Protein AF-A0A158D0S0-F1 (afdb_monomer_lite)

Structure (mmCIF, N/CA/C/O backbone):
data_AF-A0A158D0S0-F1
#
_entry.id   AF-A0A158D0S0-F1
#
loop_
_atom_site.group_PDB
_atom_site.id
_atom_site.type_symbol
_atom_site.label_atom_id
_atom_site.label_alt_id
_atom_site.label_comp_id
_atom_site.label_asym_id
_atom_site.label_entity_id
_atom_site.label_seq_id
_atom_site.pdbx_PDB_ins_code
_atom_site.Cartn_x
_atom_site.Cartn_y
_atom_site.Cartn_z
_atom_site.occupancy
_atom_site.B_iso_or_equiv
_atom_site.auth_seq_id
_atom_site.auth_comp_id
_atom_site.auth_asym_id
_atom_site.auth_atom_id
_atom_site.pdbx_PDB_model_num
ATOM 1 N N . MET A 1 1 ? -4.557 -12.660 -4.721 1.00 60.31 1 MET A N 1
ATOM 2 C CA . MET A 1 1 ? -3.901 -12.629 -3.397 1.00 60.31 1 MET A CA 1
ATOM 3 C C . MET A 1 1 ? -3.258 -11.270 -3.211 1.00 60.31 1 MET A C 1
ATOM 5 O O . MET A 1 1 ? -2.293 -10.945 -3.904 1.00 60.31 1 MET A O 1
ATOM 9 N N . TYR A 1 2 ? -3.853 -10.470 -2.338 1.00 68.00 2 TYR A N 1
ATOM 10 C CA . TYR A 1 2 ? -3.499 -9.080 -2.079 1.00 68.00 2 TYR A CA 1
ATOM 11 C C . TYR A 1 2 ? -3.252 -8.916 -0.577 1.00 68.00 2 TYR A C 1
ATOM 13 O O . TYR A 1 2 ? -3.937 -9.558 0.217 1.00 68.00 2 TYR A O 1
ATOM 21 N N . ARG A 1 3 ? -2.284 -8.088 -0.171 1.00 74.19 3 ARG A N 1
A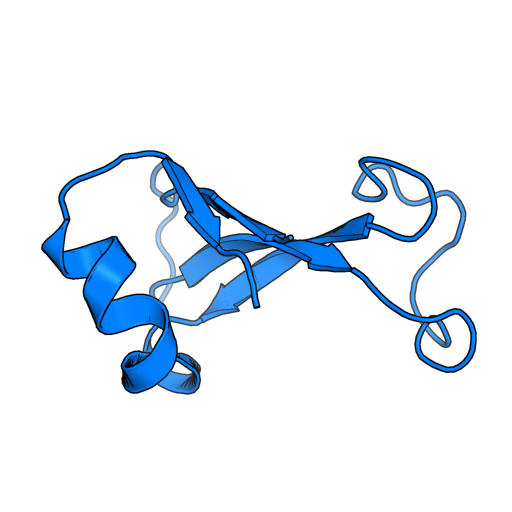TOM 22 C CA . ARG A 1 3 ? -1.987 -7.838 1.253 1.00 74.19 3 ARG A CA 1
ATOM 23 C C . ARG A 1 3 ? -2.477 -6.451 1.635 1.00 74.19 3 ARG A C 1
ATOM 25 O O . ARG A 1 3 ? -2.130 -5.487 0.968 1.00 74.19 3 ARG A O 1
ATOM 32 N N . LEU A 1 4 ? -3.266 -6.352 2.695 1.00 80.31 4 LEU A N 1
ATOM 33 C CA . LEU A 1 4 ? -3.696 -5.101 3.313 1.00 80.31 4 LEU A CA 1
ATOM 34 C C . LEU A 1 4 ? -2.824 -4.841 4.542 1.00 80.31 4 LEU A C 1
ATOM 36 O O . LEU A 1 4 ? -2.541 -5.773 5.288 1.00 80.31 4 LEU A O 1
ATOM 40 N N . ALA A 1 5 ? -2.440 -3.591 4.776 1.00 79.38 5 ALA A N 1
ATOM 41 C CA . ALA A 1 5 ? -1.699 -3.148 5.949 1.00 79.38 5 ALA A CA 1
ATOM 42 C C . ALA A 1 5 ? -2.273 -1.827 6.479 1.00 79.38 5 ALA A C 1
ATOM 44 O O . ALA A 1 5 ? -2.602 -0.908 5.718 1.00 79.38 5 ALA A O 1
ATOM 45 N N . ARG A 1 6 ? -2.411 -1.719 7.804 1.00 72.56 6 ARG A N 1
ATOM 46 C CA . ARG A 1 6 ? -2.929 -0.509 8.453 1.00 72.56 6 ARG A CA 1
ATOM 47 C C . ARG A 1 6 ? -1.995 0.684 8.216 1.00 72.56 6 ARG A C 1
ATOM 49 O O . ARG A 1 6 ? -0.775 0.520 8.195 1.00 72.56 6 ARG A O 1
ATOM 56 N N . PRO A 1 7 ? -2.541 1.903 8.079 1.00 66.88 7 PRO A N 1
ATOM 57 C CA . PRO A 1 7 ? -1.717 3.100 8.024 1.00 66.88 7 PRO A CA 1
ATOM 58 C C . PRO A 1 7 ? -1.000 3.289 9.367 1.00 66.88 7 PRO A C 1
ATOM 60 O O . PRO A 1 7 ? -1.632 3.288 10.421 1.00 66.88 7 PRO A O 1
ATOM 63 N N . THR A 1 8 ? 0.308 3.528 9.348 1.00 61.19 8 THR A N 1
ATOM 64 C CA . THR A 1 8 ? 1.130 3.762 10.555 1.00 61.19 8 THR A CA 1
ATOM 65 C C . THR A 1 8 ? 0.949 5.175 11.145 1.00 61.19 8 THR A C 1
ATOM 67 O O . THR A 1 8 ? 1.820 5.681 11.834 1.00 61.19 8 THR A O 1
ATOM 70 N N . VAL A 1 9 ? -0.209 5.804 10.909 1.00 56.81 9 VAL A N 1
ATOM 71 C CA . VAL A 1 9 ? -0.539 7.217 11.175 1.00 56.81 9 VAL A CA 1
ATOM 72 C C . VAL A 1 9 ? 0.197 8.195 10.254 1.00 56.81 9 VAL A C 1
ATOM 74 O O . VAL A 1 9 ? 1.401 8.400 10.337 1.00 56.81 9 VAL A O 1
ATOM 77 N N . GLN A 1 10 ? -0.567 8.887 9.412 1.00 48.34 10 GLN A N 1
ATOM 78 C CA . GLN A 1 10 ? -0.197 10.203 8.904 1.00 48.34 10 GLN A CA 1
ATOM 79 C C . GLN A 1 10 ? -1.486 10.991 8.755 1.00 48.34 10 GLN A C 1
ATOM 81 O O . GLN A 1 10 ? -2.442 10.489 8.182 1.00 48.34 10 GLN A O 1
ATOM 86 N N . ASN A 1 11 ? -1.518 12.180 9.339 1.00 55.75 11 ASN A N 1
ATOM 87 C CA . ASN A 1 11 ? -2.598 13.154 9.307 1.00 55.75 11 ASN A CA 1
ATOM 88 C C . ASN A 1 11 ? -3.186 13.307 7.885 1.00 55.75 11 ASN A C 1
ATOM 90 O O . ASN A 1 11 ? -2.702 14.103 7.085 1.00 55.75 11 ASN A O 1
ATOM 94 N N . THR A 1 12 ? -4.190 12.499 7.548 1.00 55.88 12 THR A N 1
ATOM 95 C CA . THR A 1 12 ? -4.821 12.458 6.229 1.00 55.88 12 THR A CA 1
ATOM 96 C C . THR A 1 12 ? -6.296 12.758 6.405 1.00 55.88 12 THR A C 1
ATOM 98 O O . THR A 1 12 ? -6.997 12.076 7.147 1.00 55.88 12 THR A O 1
ATOM 101 N N . THR A 1 13 ? -6.781 13.776 5.695 1.00 68.75 13 THR A N 1
ATOM 102 C CA . THR A 1 13 ? -8.198 14.167 5.657 1.00 68.75 13 THR A CA 1
ATOM 103 C C . THR A 1 13 ? -9.112 13.002 5.255 1.00 68.75 13 THR A C 1
ATOM 105 O O . THR A 1 13 ? -10.305 13.031 5.542 1.00 68.75 13 THR A O 1
ATOM 108 N N . ARG A 1 14 ? -8.560 11.957 4.618 1.00 78.25 14 ARG A N 1
ATOM 109 C CA . ARG A 1 14 ? -9.256 10.704 4.307 1.00 78.25 14 ARG A CA 1
ATOM 110 C C . ARG A 1 14 ? -8.470 9.496 4.813 1.00 78.25 14 ARG A C 1
ATOM 112 O O . ARG A 1 14 ? -7.326 9.320 4.391 1.00 78.25 14 ARG A O 1
ATOM 119 N N . PRO A 1 15 ? -9.047 8.634 5.660 1.00 78.25 15 PRO A N 1
ATOM 120 C CA . PRO A 1 15 ? -8.347 7.449 6.129 1.00 78.25 15 PRO A CA 1
ATOM 121 C C . PRO A 1 15 ? -8.086 6.479 4.964 1.00 78.25 15 PRO A C 1
ATOM 123 O O . PRO A 1 15 ? -8.950 6.267 4.111 1.00 78.25 15 PRO A O 1
ATOM 126 N N . PHE A 1 16 ? -6.885 5.901 4.914 1.00 83.19 16 PHE A N 1
ATOM 127 C CA . PHE A 1 16 ? -6.463 4.943 3.887 1.00 83.19 16 PHE A CA 1
ATOM 128 C C . PHE A 1 16 ? -5.715 3.768 4.516 1.00 83.19 16 PHE A C 1
ATOM 130 O O . PHE A 1 16 ? -5.197 3.889 5.620 1.00 83.19 16 PHE A O 1
ATOM 137 N N . VAL A 1 17 ? -5.627 2.652 3.803 1.00 82.44 17 VAL A N 1
ATOM 138 C CA . VAL A 1 17 ? -4.794 1.490 4.141 1.00 82.44 17 VAL A CA 1
ATOM 139 C C . VAL A 1 17 ? -3.777 1.266 3.023 1.00 82.44 17 VAL A C 1
ATOM 141 O O . VAL A 1 17 ? -4.046 1.591 1.864 1.00 82.44 17 VAL A O 1
ATOM 144 N N . TRP A 1 18 ? -2.594 0.759 3.358 1.00 84.88 18 TRP A N 1
ATOM 145 C CA . TRP A 1 18 ? -1.624 0.336 2.350 1.00 84.88 18 TRP A CA 1
ATOM 146 C C . TRP A 1 18 ? -2.027 -1.030 1.820 1.00 84.88 18 TRP A C 1
ATOM 148 O O . TRP A 1 18 ? -2.391 -1.907 2.599 1.00 84.88 18 TRP A O 1
ATOM 158 N N . VAL A 1 19 ? -1.993 -1.204 0.505 1.00 84.62 19 VAL A N 1
ATOM 159 C CA . VAL A 1 19 ? -2.394 -2.449 -0.142 1.00 84.62 19 VAL A CA 1
ATOM 160 C C . VAL A 1 19 ? -1.368 -2.857 -1.184 1.00 84.62 19 VAL A C 1
ATOM 162 O O . VAL A 1 19 ? -0.947 -2.043 -2.001 1.00 84.62 19 VAL A O 1
ATOM 165 N N . ASP A 1 20 ? -0.993 -4.127 -1.178 1.00 88.62 20 ASP A N 1
ATOM 166 C CA . ASP A 1 20 ? -0.192 -4.743 -2.225 1.00 88.62 20 ASP A CA 1
ATOM 167 C C . ASP A 1 20 ? -1.165 -5.299 -3.274 1.00 88.62 20 ASP A C 1
ATOM 169 O O . ASP A 1 20 ? -1.729 -6.388 -3.124 1.00 88.62 20 ASP A O 1
ATOM 173 N N . ALA A 1 21 ? -1.409 -4.499 -4.315 1.00 84.31 21 ALA A N 1
ATOM 174 C CA . ALA A 1 21 ? -2.375 -4.769 -5.371 1.00 84.31 21 ALA A CA 1
ATOM 175 C C . ALA A 1 21 ? -1.696 -5.412 -6.588 1.00 84.31 21 ALA A C 1
ATOM 177 O O . ALA A 1 21 ? -0.741 -4.864 -7.129 1.00 84.31 21 ALA A O 1
ATOM 178 N N . TRP A 1 22 ? -2.194 -6.553 -7.064 1.00 86.62 22 TRP A N 1
ATOM 179 C CA . TRP A 1 22 ? -1.811 -7.072 -8.378 1.00 86.62 22 TRP A CA 1
ATOM 180 C C . TRP A 1 22 ? -2.403 -6.209 -9.496 1.00 86.62 22 TRP A C 1
ATO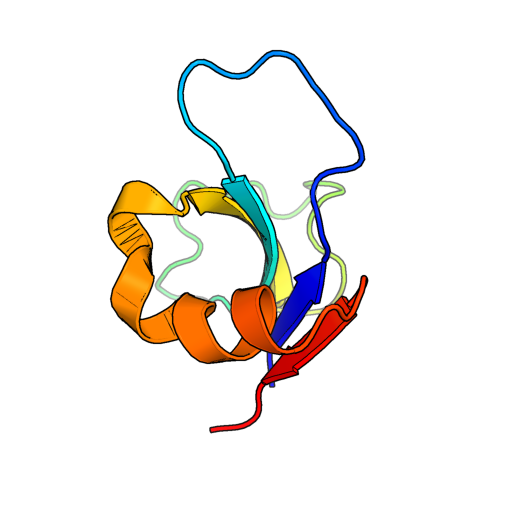M 182 O O . TRP A 1 22 ? -3.620 -6.035 -9.565 1.00 86.62 22 TRP A O 1
ATOM 192 N N . ILE A 1 23 ? -1.533 -5.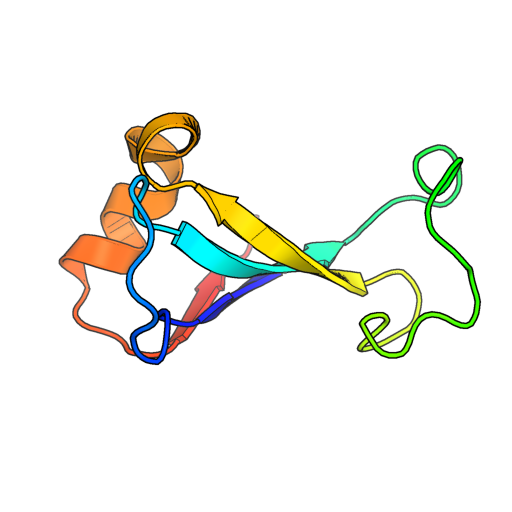694 -10.365 1.00 84.50 23 ILE A N 1
ATOM 193 C CA . ILE A 1 23 ? -1.872 -4.841 -11.502 1.00 84.50 23 ILE A CA 1
ATOM 194 C C . ILE A 1 23 ? -1.485 -5.564 -12.809 1.00 84.50 23 ILE A C 1
ATOM 196 O O . ILE A 1 23 ? -0.287 -5.797 -13.058 1.00 84.50 23 ILE A O 1
ATOM 200 N N . PRO A 1 24 ? -2.464 -5.907 -13.670 1.00 86.19 24 PRO A N 1
ATOM 201 C CA . PRO A 1 24 ? -2.192 -6.512 -14.972 1.00 86.19 24 PRO A CA 1
ATOM 202 C C . PRO A 1 24 ? -1.418 -5.549 -15.871 1.00 86.19 24 PRO A C 1
ATOM 204 O O . PRO A 1 24 ? -1.592 -4.338 -15.767 1.00 86.19 24 PRO A O 1
ATOM 207 N N . GLU A 1 25 ? -0.596 -6.085 -16.775 1.00 86.62 25 GLU A N 1
ATOM 208 C CA . GLU A 1 25 ? 0.300 -5.316 -17.659 1.00 86.62 25 GLU A CA 1
ATOM 209 C C . GLU A 1 25 ? -0.418 -4.210 -18.439 1.00 86.62 25 GLU A C 1
ATOM 211 O O . GLU A 1 25 ? 0.033 -3.066 -18.435 1.00 86.62 25 GLU A O 1
ATOM 216 N N . ASP A 1 26 ? -1.589 -4.520 -18.993 1.00 87.62 26 ASP A N 1
ATOM 217 C CA . ASP A 1 26 ? -2.439 -3.585 -19.743 1.00 87.62 26 ASP A CA 1
ATOM 218 C C . ASP A 1 26 ? -2.920 -2.382 -18.902 1.00 87.62 26 ASP A C 1
ATOM 220 O O . ASP A 1 26 ? -3.204 -1.303 -19.415 1.00 87.62 26 ASP A O 1
ATOM 224 N N . ARG A 1 27 ? -2.949 -2.531 -17.571 1.00 83.88 27 ARG A N 1
ATOM 225 C CA . ARG A 1 27 ? -3.365 -1.489 -16.618 1.00 83.88 27 ARG A CA 1
ATOM 226 C C . ARG A 1 27 ? -2.194 -0.806 -15.912 1.00 83.88 27 ARG A C 1
ATOM 228 O O . ARG A 1 27 ? -2.426 -0.010 -15.008 1.00 83.88 27 ARG A O 1
ATOM 235 N N . ARG A 1 28 ? -0.948 -1.079 -16.319 1.00 85.38 28 ARG A N 1
ATOM 236 C CA . ARG A 1 28 ? 0.250 -0.407 -15.774 1.00 85.38 28 ARG A CA 1
ATOM 237 C C . ARG A 1 28 ? 0.547 0.933 -16.439 1.00 85.38 28 ARG A C 1
ATOM 239 O O . ARG A 1 28 ? 1.485 1.609 -16.027 1.00 85.38 28 ARG A O 1
ATOM 246 N N . SER A 1 29 ? -0.225 1.326 -17.454 1.00 84.44 29 SER A N 1
ATOM 247 C CA . SER A 1 29 ? -0.058 2.619 -18.122 1.00 84.44 29 SER A CA 1
ATOM 248 C C . SER A 1 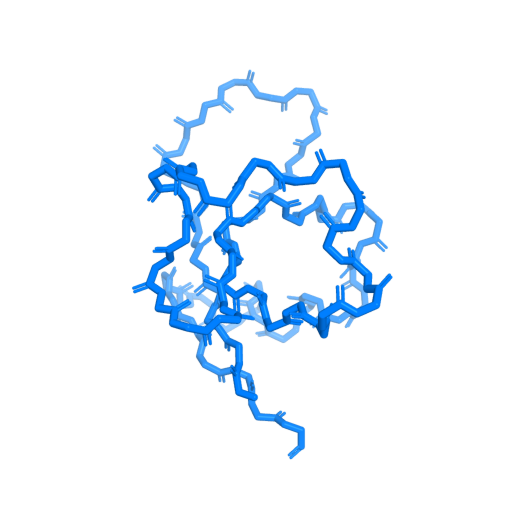29 ? -0.134 3.762 -17.101 1.00 84.44 29 SER A C 1
ATOM 250 O O . SER A 1 29 ? -1.137 3.917 -16.407 1.00 84.44 29 SER A O 1
ATOM 252 N N . GLY A 1 30 ? 0.949 4.535 -16.983 1.00 81.62 30 GLY A N 1
ATOM 253 C CA . GLY A 1 30 ? 1.079 5.630 -16.014 1.00 81.62 30 GLY A CA 1
ATOM 254 C C . GLY A 1 30 ? 1.713 5.253 -14.670 1.00 81.62 30 GLY A C 1
ATOM 255 O O . GLY A 1 30 ? 1.939 6.145 -13.856 1.00 81.62 30 GLY A O 1
ATOM 256 N N . ILE A 1 31 ? 2.047 3.979 -14.440 1.00 82.38 31 ILE A N 1
ATOM 257 C CA . ILE A 1 31 ? 2.828 3.540 -13.276 1.00 82.38 31 ILE A CA 1
ATOM 258 C C . ILE A 1 31 ? 4.284 3.341 -13.724 1.00 82.38 31 ILE A C 1
ATOM 260 O O . ILE A 1 31 ? 4.530 2.548 -14.639 1.00 82.38 31 ILE A O 1
ATOM 264 N N . PRO A 1 32 ? 5.268 4.030 -13.118 1.00 81.44 32 PRO A N 1
ATOM 265 C CA . PRO A 1 32 ? 6.665 3.852 -13.489 1.00 81.44 32 PRO A CA 1
ATOM 266 C C . PRO A 1 32 ? 7.100 2.411 -13.214 1.00 81.44 32 PRO A C 1
ATOM 268 O O . PRO A 1 32 ? 6.896 1.898 -12.121 1.00 81.44 32 PRO A O 1
ATOM 271 N N . VAL A 1 33 ? 7.721 1.745 -14.190 1.00 73.50 33 VAL A N 1
ATOM 272 C CA . VAL A 1 33 ? 8.169 0.342 -14.050 1.00 73.50 33 VAL A CA 1
ATOM 273 C C . VAL A 1 33 ? 9.292 0.192 -13.012 1.00 73.50 33 VAL A C 1
ATOM 275 O O . VAL A 1 33 ? 9.430 -0.861 -12.403 1.00 73.50 33 VAL A O 1
ATOM 278 N N . LEU A 1 34 ? 10.074 1.254 -12.799 1.00 75.12 34 LEU A N 1
ATOM 279 C CA . LEU A 1 34 ? 11.171 1.315 -11.825 1.00 75.12 34 LEU A CA 1
ATOM 280 C C . LEU A 1 34 ? 10.745 1.926 -10.480 1.00 75.12 34 LEU A C 1
ATOM 282 O O . LEU A 1 34 ? 11.600 2.322 -9.694 1.00 75.12 34 LEU A O 1
ATOM 286 N N . ASP A 1 35 ? 9.442 2.068 -10.235 1.00 80.25 35 ASP A N 1
ATOM 287 C CA . ASP A 1 35 ? 8.952 2.594 -8.964 1.00 80.25 35 ASP A CA 1
ATOM 288 C C . ASP A 1 35 ? 9.247 1.610 -7.817 1.00 80.25 35 ASP A C 1
ATOM 290 O O . ASP A 1 35 ? 8.967 0.415 -7.927 1.00 80.25 35 ASP A O 1
ATOM 294 N N . ASP A 1 36 ? 9.794 2.108 -6.707 1.00 81.62 36 ASP A N 1
ATOM 295 C CA . ASP A 1 36 ? 10.140 1.294 -5.529 1.00 81.62 36 ASP A CA 1
ATOM 296 C C . ASP A 1 36 ? 8.895 0.652 -4.879 1.00 81.62 36 ASP A C 1
ATOM 298 O O . ASP A 1 36 ? 8.985 -0.336 -4.154 1.00 81.62 36 ASP A O 1
ATOM 302 N N . ALA A 1 37 ? 7.694 1.155 -5.193 1.00 84.88 37 ALA A N 1
ATOM 303 C CA . ALA A 1 37 ? 6.443 0.553 -4.757 1.00 84.88 37 ALA A CA 1
ATOM 304 C C . ALA A 1 37 ? 6.098 -0.768 -5.478 1.00 84.88 37 ALA A C 1
ATOM 306 O O . ALA A 1 37 ? 5.159 -1.453 -5.059 1.00 84.88 37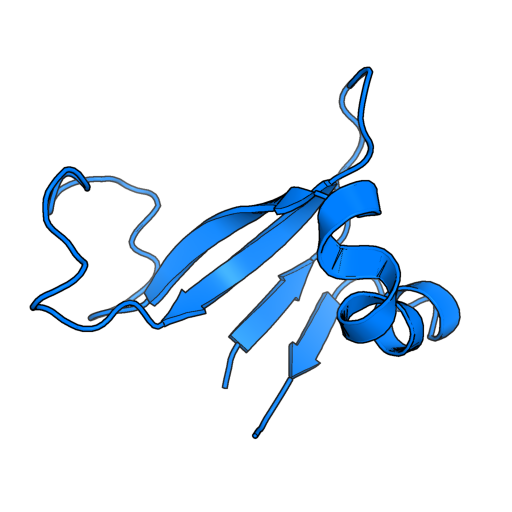 ALA A O 1
ATOM 307 N N . TRP A 1 38 ? 6.830 -1.191 -6.516 1.00 87.81 38 TRP A N 1
ATOM 308 C CA . TRP A 1 38 ? 6.705 -2.545 -7.072 1.00 87.81 38 TRP A CA 1
ATOM 309 C C . TRP A 1 38 ? 7.356 -3.582 -6.151 1.00 87.81 38 TRP A C 1
ATOM 311 O O . TRP A 1 38 ? 8.531 -3.914 -6.264 1.00 87.81 38 TRP A O 1
ATOM 321 N N . VAL A 1 39 ? 6.554 -4.154 -5.256 1.00 86.06 39 VAL A N 1
ATOM 322 C CA . VAL A 1 39 ? 7.016 -5.115 -4.239 1.00 86.06 39 VAL A CA 1
ATOM 323 C C . VAL A 1 39 ? 7.431 -6.461 -4.850 1.00 86.06 39 VAL A C 1
ATOM 325 O O . VAL A 1 39 ? 8.254 -7.183 -4.292 1.00 86.06 39 VAL A O 1
ATOM 328 N N . ARG A 1 40 ? 6.824 -6.833 -5.984 1.00 85.19 40 ARG A N 1
ATOM 329 C CA . ARG A 1 40 ? 7.166 -8.011 -6.803 1.00 85.19 40 ARG A CA 1
AT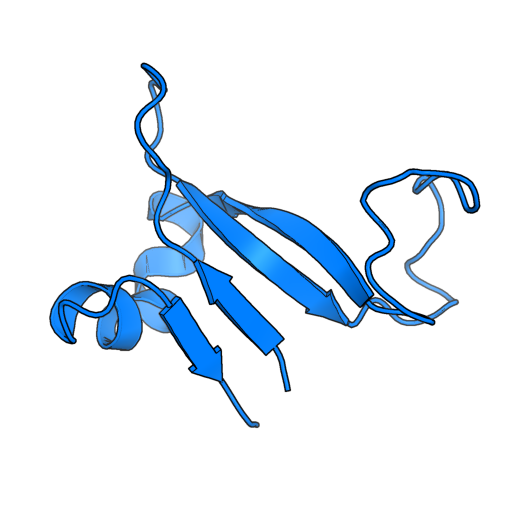OM 330 C C . ARG A 1 40 ? 6.589 -7.858 -8.211 1.00 85.19 40 ARG A C 1
ATOM 332 O O . ARG A 1 40 ? 5.802 -6.948 -8.469 1.00 85.19 40 ARG A O 1
ATOM 339 N N . ALA A 1 41 ? 6.922 -8.785 -9.111 1.00 83.81 41 ALA A N 1
ATOM 340 C CA . ALA A 1 41 ? 6.416 -8.793 -10.483 1.00 83.81 41 ALA A CA 1
ATOM 341 C C . ALA A 1 41 ? 4.880 -8.670 -10.528 1.00 83.81 41 ALA A C 1
ATOM 343 O O . ALA A 1 41 ? 4.148 -9.558 -10.089 1.00 83.81 41 ALA A O 1
ATOM 344 N N . GLY A 1 42 ? 4.401 -7.537 -11.045 1.00 84.12 42 GLY A N 1
ATOM 345 C CA . GLY A 1 42 ? 2.979 -7.249 -11.188 1.00 84.12 42 GLY A CA 1
ATOM 346 C C . GLY A 1 42 ? 2.228 -6.918 -9.903 1.00 84.12 42 GLY A C 1
ATOM 347 O O . GLY A 1 42 ? 1.017 -6.775 -9.984 1.00 84.12 42 GLY A O 1
ATOM 348 N N . VAL A 1 43 ? 2.886 -6.758 -8.750 1.00 87.31 43 VAL A N 1
ATOM 349 C CA . VAL A 1 43 ? 2.235 -6.293 -7.516 1.00 87.31 43 VAL A CA 1
ATOM 350 C C . VAL A 1 43 ? 2.807 -4.957 -7.080 1.00 87.31 43 VAL A C 1
ATOM 352 O O . VAL A 1 43 ? 4.001 -4.833 -6.818 1.00 87.31 43 VAL A O 1
ATOM 355 N N . TYR A 1 44 ? 1.917 -3.978 -6.988 1.00 88.50 44 TYR A N 1
ATOM 356 C CA . TYR A 1 44 ? 2.211 -2.590 -6.694 1.00 88.50 44 TYR A CA 1
ATOM 357 C C . TYR A 1 44 ? 1.624 -2.200 -5.336 1.00 88.50 44 TYR A C 1
ATOM 359 O O . TYR A 1 44 ? 0.437 -2.418 -5.074 1.00 88.50 44 TYR A O 1
ATOM 367 N N . ARG A 1 45 ? 2.452 -1.613 -4.473 1.00 88.50 45 ARG A N 1
ATOM 368 C CA . ARG A 1 45 ? 2.043 -1.080 -3.176 1.00 88.50 45 ARG A CA 1
ATOM 369 C C . ARG A 1 45 ? 1.388 0.278 -3.366 1.00 88.50 45 ARG A C 1
ATOM 371 O O . ARG A 1 45 ? 2.033 1.259 -3.716 1.00 88.50 45 ARG A O 1
ATOM 378 N N . THR A 1 46 ? 0.094 0.354 -3.096 1.00 87.06 46 THR A N 1
ATOM 379 C CA . THR A 1 46 ? -0.696 1.577 -3.256 1.00 87.06 46 THR A CA 1
ATOM 380 C C . THR A 1 46 ? -1.558 1.859 -2.033 1.00 87.06 46 THR A C 1
ATOM 382 O O . THR A 1 46 ? -1.622 1.072 -1.091 1.00 87.06 46 THR A O 1
ATOM 385 N N . ARG A 1 47 ? -2.211 3.020 -2.022 1.00 86.44 47 ARG A N 1
ATOM 386 C CA . ARG A 1 47 ? -3.136 3.430 -0.964 1.00 86.44 47 ARG A CA 1
ATOM 387 C C . ARG A 1 47 ? -4.562 3.123 -1.401 1.00 86.44 47 ARG A C 1
ATOM 389 O O . ARG A 1 47 ? -4.997 3.607 -2.442 1.00 86.44 47 ARG A O 1
ATOM 396 N N . ALA A 1 48 ? -5.295 2.376 -0.585 1.00 85.44 48 ALA A N 1
ATOM 397 C CA . ALA A 1 48 ? -6.737 2.216 -0.724 1.00 85.44 48 ALA A CA 1
ATOM 398 C C . ALA A 1 48 ? -7.441 3.095 0.312 1.00 85.44 48 ALA A C 1
ATOM 400 O O . ALA A 1 48 ? -7.277 2.906 1.518 1.00 85.44 48 ALA A O 1
ATOM 401 N N . TYR A 1 49 ? -8.216 4.075 -0.146 1.00 84.81 49 TYR A N 1
ATOM 402 C CA . TYR A 1 49 ? -9.004 4.928 0.741 1.00 84.81 49 TYR A CA 1
ATOM 403 C C . TYR A 1 49 ? -10.184 4.145 1.320 1.00 84.81 49 TYR A C 1
ATOM 405 O O . TYR A 1 49 ? -10.889 3.442 0.592 1.00 84.81 49 TYR A O 1
ATOM 413 N N . ILE A 1 50 ? -10.391 4.266 2.634 1.00 81.56 50 ILE A N 1
ATOM 414 C CA . ILE A 1 50 ? -11.430 3.519 3.354 1.00 81.56 50 ILE A CA 1
ATOM 415 C C . ILE A 1 50 ? -12.826 3.963 2.918 1.00 81.56 50 ILE A C 1
ATOM 417 O O . ILE A 1 50 ? -13.708 3.122 2.796 1.00 81.56 50 ILE A O 1
ATOM 421 N N . ASP A 1 51 ? -13.022 5.257 2.661 1.00 82.94 51 ASP A N 1
ATOM 422 C CA . ASP A 1 51 ? -14.316 5.801 2.233 1.00 82.94 51 ASP A CA 1
ATOM 423 C C . ASP A 1 51 ? -14.785 5.170 0.909 1.00 82.94 51 ASP A C 1
ATOM 425 O O . ASP A 1 51 ? -15.898 4.653 0.824 1.00 82.94 51 ASP A O 1
ATOM 429 N N . ASP A 1 52 ? -13.880 5.077 -0.070 1.00 81.69 52 ASP A N 1
ATOM 430 C CA . ASP A 1 52 ? -14.138 4.474 -1.381 1.00 81.69 52 ASP A CA 1
ATOM 431 C C . ASP A 1 52 ? -14.273 2.936 -1.334 1.00 81.69 52 ASP A C 1
ATOM 433 O O . ASP A 1 52 ? -14.918 2.337 -2.192 1.00 81.69 52 ASP A O 1
ATOM 437 N N . ASN A 1 53 ? -13.684 2.275 -0.328 1.00 80.00 53 ASN A N 1
ATOM 438 C CA . ASN A 1 53 ? -13.586 0.809 -0.238 1.00 80.00 53 ASN A CA 1
ATOM 439 C C . ASN A 1 53 ? -14.241 0.238 1.026 1.00 80.00 53 ASN A C 1
ATOM 441 O O . ASN A 1 53 ? -13.896 -0.850 1.488 1.00 80.00 53 ASN A O 1
ATOM 445 N N . LYS A 1 54 ? -15.205 0.955 1.610 1.00 77.12 54 LYS A N 1
ATOM 446 C CA . LYS A 1 54 ? -15.771 0.611 2.922 1.00 77.12 54 LYS A CA 1
ATOM 447 C C . LYS A 1 54 ? -16.333 -0.811 2.985 1.00 77.12 54 LYS A C 1
ATOM 449 O O . LYS A 1 54 ? -16.177 -1.476 4.000 1.00 77.12 54 LYS A O 1
ATOM 454 N N . LYS A 1 55 ? -16.968 -1.287 1.907 1.00 81.31 55 LYS A N 1
ATOM 455 C CA . LYS A 1 55 ? -17.558 -2.638 1.841 1.00 81.31 55 LYS A CA 1
ATOM 456 C C . LYS A 1 55 ? -16.504 -3.742 1.763 1.00 81.31 55 LYS A C 1
ATOM 458 O O . LYS A 1 55 ? -16.651 -4.762 2.419 1.00 81.31 55 LYS A O 1
ATOM 463 N N . THR A 1 56 ? -15.460 -3.540 0.965 1.00 80.50 56 THR A N 1
ATOM 464 C CA . THR A 1 56 ? -14.399 -4.533 0.745 1.00 80.50 56 THR A CA 1
ATOM 465 C C . THR A 1 56 ? -13.389 -4.555 1.890 1.00 80.50 56 THR A C 1
ATOM 467 O O . THR A 1 56 ? -12.850 -5.609 2.207 1.00 80.50 56 THR A O 1
ATOM 470 N N . LEU A 1 57 ? -13.170 -3.418 2.555 1.00 80.31 57 LEU A N 1
ATOM 471 C CA . LEU A 1 57 ? -12.267 -3.298 3.702 1.00 80.31 57 LEU A CA 1
ATOM 472 C C . LEU A 1 57 ? -12.944 -3.545 5.056 1.00 80.31 57 LEU A C 1
ATOM 474 O O . LEU A 1 57 ? -12.228 -3.711 6.038 1.00 80.31 57 LEU A O 1
ATOM 478 N N . ALA A 1 58 ? -14.280 -3.587 5.134 1.00 80.62 58 ALA A N 1
ATOM 479 C CA . ALA A 1 58 ? -15.019 -3.881 6.368 1.00 80.62 58 ALA A CA 1
ATOM 480 C C . ALA A 1 58 ? -14.449 -5.082 7.153 1.00 80.62 58 ALA A C 1
ATOM 482 O O . ALA A 1 58 ? -14.022 -4.863 8.288 1.00 80.62 58 ALA A O 1
ATOM 483 N N . PRO A 1 59 ? -14.290 -6.288 6.562 1.00 82.50 59 PRO A N 1
ATOM 484 C CA . PRO A 1 59 ? -13.756 -7.438 7.293 1.00 82.50 59 PRO A CA 1
ATOM 485 C C . PRO A 1 59 ? -12.334 -7.207 7.825 1.00 82.50 59 PRO A C 1
ATOM 487 O O . PRO A 1 59 ? -12.018 -7.618 8.938 1.00 82.50 59 PRO A O 1
ATOM 490 N N . PHE A 1 60 ? -11.483 -6.497 7.079 1.00 82.75 60 PHE A N 1
ATOM 491 C CA . PHE A 1 60 ? -10.129 -6.155 7.527 1.00 82.75 60 PHE A CA 1
ATOM 492 C C . PHE A 1 60 ? -10.133 -5.186 8.714 1.00 82.75 60 PHE A C 1
ATOM 494 O O . PHE A 1 60 ? -9.388 -5.360 9.683 1.00 82.75 60 PHE A O 1
ATOM 501 N N . LEU A 1 61 ? -10.979 -4.159 8.648 1.00 81.12 61 LEU A N 1
ATOM 502 C CA . LEU A 1 61 ? -11.089 -3.147 9.694 1.00 81.12 61 LEU A CA 1
ATOM 503 C C . LEU A 1 61 ? -11.682 -3.739 10.977 1.00 81.12 61 LEU A C 1
ATOM 505 O O . LEU A 1 61 ? -11.152 -3.478 12.060 1.00 81.12 61 LEU A O 1
ATOM 509 N N . GLU A 1 62 ? -12.715 -4.573 10.846 1.00 83.69 62 GLU A N 1
ATOM 510 C CA . GLU A 1 62 ? -13.366 -5.286 11.950 1.00 83.69 62 GLU A CA 1
ATOM 511 C C . GLU A 1 62 ? -12.445 -6.323 12.599 1.00 83.69 62 GLU A C 1
ATOM 513 O O . GLU A 1 62 ? -12.474 -6.495 13.815 1.00 83.69 62 GLU A O 1
ATOM 518 N N . SER A 1 63 ? -11.567 -6.965 11.822 1.00 81.06 63 SER A N 1
ATOM 519 C CA . SER A 1 63 ? -10.686 -8.021 12.328 1.00 81.06 63 SER A CA 1
ATOM 520 C C . SER A 1 63 ? -9.633 -7.541 13.337 1.00 81.06 63 SER A C 1
ATOM 522 O O . SER A 1 63 ? -8.988 -8.374 13.971 1.00 81.06 63 SER A O 1
ATOM 524 N N . GLY A 1 64 ? -9.381 -6.234 13.470 1.00 78.88 64 GLY A N 1
ATOM 525 C CA . GLY A 1 64 ? -8.360 -5.723 14.397 1.00 78.88 64 GLY A CA 1
ATOM 526 C C . GLY A 1 64 ? -6.907 -5.952 13.949 1.00 78.88 64 GLY A C 1
ATOM 527 O O . GLY A 1 64 ? -5.989 -5.414 14.566 1.00 78.88 64 GLY A O 1
ATOM 528 N N . LEU A 1 65 ? -6.688 -6.712 12.872 1.00 80.00 65 LEU A N 1
ATOM 529 C CA . LEU A 1 65 ? -5.366 -7.088 12.382 1.00 80.00 65 LEU A CA 1
ATOM 530 C C . LEU A 1 65 ? -4.608 -5.881 11.825 1.00 80.00 65 LEU A C 1
ATOM 532 O O . LEU A 1 65 ? -5.179 -5.009 11.167 1.00 80.00 65 LEU A O 1
ATOM 536 N N . ASN A 1 66 ? -3.295 -5.857 12.057 1.00 78.56 66 ASN A N 1
ATOM 537 C CA . ASN A 1 66 ? -2.410 -4.871 11.433 1.00 78.56 66 ASN A CA 1
ATOM 538 C C . ASN A 1 66 ? -2.223 -5.145 9.944 1.00 78.56 66 ASN A C 1
ATOM 540 O O . ASN A 1 66 ? -2.034 -4.204 9.175 1.00 78.56 66 ASN A O 1
ATOM 544 N N . GLU A 1 67 ? -2.307 -6.416 9.550 1.00 81.00 67 GLU A N 1
ATOM 545 C CA . GLU A 1 67 ? -2.139 -6.867 8.178 1.00 81.00 67 GLU A CA 1
ATOM 546 C C . GLU A 1 67 ? -3.074 -8.038 7.884 1.00 81.00 67 GLU A C 1
ATOM 548 O O . GLU A 1 67 ? -3.315 -8.871 8.757 1.00 81.00 67 GLU A O 1
ATOM 553 N N . MET A 1 68 ? -3.608 -8.103 6.667 1.00 81.00 68 MET A N 1
ATOM 554 C CA . MET A 1 68 ? -4.503 -9.180 6.251 1.00 81.00 68 MET A CA 1
ATOM 555 C C . MET A 1 68 ? -4.256 -9.548 4.801 1.00 81.00 68 MET A C 1
ATOM 557 O O . MET A 1 68 ? -4.181 -8.688 3.925 1.00 81.00 68 MET A O 1
ATOM 561 N N . GLU A 1 69 ? -4.148 -10.843 4.556 1.00 80.25 69 GLU A N 1
ATOM 562 C CA . GLU A 1 69 ? -4.092 -11.384 3.213 1.00 80.25 69 GLU A CA 1
ATOM 563 C C . GLU A 1 69 ? -5.507 -11.681 2.725 1.00 80.25 69 GLU A C 1
ATOM 565 O O . GLU A 1 69 ? -6.287 -12.349 3.400 1.00 80.25 69 GLU A O 1
ATOM 570 N N . VAL A 1 70 ? -5.840 -11.152 1.553 1.00 71.12 70 VAL A N 1
ATOM 571 C CA . VAL A 1 70 ? -7.138 -11.336 0.912 1.00 71.12 70 VAL A CA 1
ATOM 572 C C . VAL A 1 70 ? -6.920 -12.156 -0.357 1.00 71.12 70 VAL A C 1
ATOM 574 O O . VAL A 1 70 ? -6.273 -11.714 -1.319 1.00 71.12 70 VAL A O 1
ATOM 577 N N . GLY A 1 71 ? -7.393 -13.399 -0.315 1.00 70.00 71 GLY A N 1
ATOM 578 C CA . GLY A 1 71 ? -7.576 -14.258 -1.483 1.00 70.00 71 GLY A CA 1
ATOM 579 C C . GLY A 1 71 ? -8.898 -13.937 -2.178 1.00 70.00 71 GLY A C 1
ATOM 580 O O . GLY A 1 71 ? -9.802 -13.408 -1.536 1.00 70.00 71 GLY A O 1
ATOM 581 N N . ASP A 1 72 ? -8.955 -14.207 -3.481 1.00 52.84 72 ASP A N 1
ATOM 582 C CA . ASP A 1 72 ? -10.221 -14.293 -4.223 1.00 52.84 72 ASP A CA 1
ATOM 583 C C . ASP A 1 72 ? -10.940 -15.593 -3.833 1.00 52.84 72 ASP A C 1
ATOM 585 O O . ASP A 1 72 ? -10.219 -16.616 -3.714 1.00 52.84 72 ASP A O 1
#

Radius of gyration: 12.75 Å; chains: 1; bounding box: 29×28×34 Å

Foldseek 3Di:
DKKWAADPDDPDPFGKIKMFDQADPVRCVPPDPPDPQCPDDRTGTDIGTCVVCVPVCVVVVVVPDRMDDDDD

Secondary structure (DSSP, 8-state):
-EEEE-------SS-EEEEEEE--GGG-TTS-TT-TTEEETTEEEEEEETTTTHHHHHHHHHT--SEEEE--

Organism: NCBI:txid1777137

Sequence (72 aa):
MYRLARPTVQNTTRPFVWVDAWIPEDRRSGIPVLDDAWVRAGVYRTRAYIDDNKKTLAPFLESGLNEMEVGD

pLDDT: mean 78.96, std 9.06, range [48.34, 88.62]